Protein AF-A0A376VZA4-F1 (afdb_monomer_lite)

Foldseek 3Di:
DDAQEDECLQHHPPQLDGDFAPRYCHPPQPPHRDPPCRVVRCVVSVVSNVVVSVVSVPPPDPQDPVRVVVVVVVVVVD

Secondary structure (DSSP, 8-state):
--SEE--TTSB-SSTT-B--GGGEE-STTSSSPPTTHHHHHHHHHHHHHHHHHHHTTTS-----HHHHHHHHHHHTT-

Structure (mmCIF, N/CA/C/O backbone):
data_AF-A0A376VZA4-F1
#
_entry.id   AF-A0A376VZA4-F1
#
loop_
_atom_site.group_PDB
_atom_site.id
_atom_site.type_symbol
_atom_site.label_atom_id
_atom_site.label_alt_id
_atom_site.label_comp_id
_atom_site.label_asym_id
_atom_site.label_entity_id
_atom_site.label_seq_id
_atom_site.pdbx_PDB_ins_code
_atom_site.Cartn_x
_atom_site.Cartn_y
_atom_site.Cartn_z
_atom_site.occupancy
_atom_site.B_iso_or_equiv
_atom_site.auth_seq_id
_atom_site.auth_comp_id
_atom_site.auth_asym_id
_atom_site.auth_atom_id
_atom_site.pdbx_PDB_model_num
ATOM 1 N N . MET A 1 1 ? 5.721 -6.880 -10.884 1.00 85.62 1 MET A N 1
ATOM 2 C CA . MET A 1 1 ? 6.206 -7.175 -9.519 1.00 85.62 1 MET A CA 1
ATOM 3 C C . MET A 1 1 ? 5.035 -7.499 -8.607 1.00 85.62 1 MET A C 1
ATOM 5 O O . MET A 1 1 ? 3.980 -6.887 -8.743 1.00 85.62 1 MET A O 1
ATOM 9 N N . GLY A 1 2 ? 5.206 -8.522 -7.764 1.00 92.44 2 GLY A N 1
ATOM 10 C CA . GLY A 1 2 ? 4.154 -9.064 -6.897 1.00 92.44 2 GLY A CA 1
ATOM 11 C C . GLY A 1 2 ? 4.002 -8.315 -5.572 1.00 92.44 2 GLY A C 1
ATOM 12 O O . GLY A 1 2 ? 4.558 -7.237 -5.409 1.00 92.44 2 GLY A O 1
ATOM 13 N N . GLY A 1 3 ? 3.239 -8.907 -4.653 1.00 95.44 3 GLY A N 1
ATOM 14 C CA . GLY A 1 3 ? 2.916 -8.348 -3.340 1.00 95.44 3 GLY A CA 1
ATOM 15 C C . GLY A 1 3 ? 1.420 -8.445 -3.037 1.00 95.44 3 GLY A C 1
ATOM 16 O O . GLY A 1 3 ? 0.637 -8.937 -3.850 1.00 95.44 3 GLY A O 1
ATOM 17 N N . ILE A 1 4 ? 1.025 -7.974 -1.859 1.00 97.88 4 ILE A N 1
ATOM 18 C CA . ILE A 1 4 ? -0.373 -7.818 -1.454 1.00 97.88 4 ILE A CA 1
ATOM 19 C C . ILE A 1 4 ? -1.000 -6.715 -2.307 1.00 97.88 4 ILE A C 1
ATOM 21 O O . ILE A 1 4 ? -0.525 -5.582 -2.291 1.00 97.88 4 ILE A O 1
ATOM 25 N N . GLU A 1 5 ? -2.066 -7.037 -3.036 1.00 97.50 5 GLU A N 1
ATOM 26 C CA . GLU A 1 5 ? -2.811 -6.064 -3.836 1.00 97.50 5 GLU A CA 1
ATOM 27 C C . GLU A 1 5 ? -3.418 -4.980 -2.937 1.00 97.50 5 GLU A C 1
ATOM 29 O O . GLU A 1 5 ? -4.145 -5.278 -1.979 1.00 97.50 5 GLU A O 1
ATOM 34 N N . THR A 1 6 ? -3.137 -3.725 -3.274 1.00 97.00 6 THR A N 1
ATOM 35 C CA . THR A 1 6 ? -3.730 -2.558 -2.623 1.00 97.00 6 THR A CA 1
ATOM 36 C C . THR A 1 6 ? -4.284 -1.588 -3.652 1.00 97.00 6 THR A C 1
ATOM 38 O O . THR A 1 6 ? -3.819 -1.538 -4.790 1.00 97.00 6 THR A O 1
ATOM 41 N N . ASP A 1 7 ? -5.246 -0.773 -3.236 1.00 95.88 7 ASP A N 1
ATOM 42 C CA . ASP A 1 7 ? -5.672 0.386 -4.010 1.00 95.88 7 ASP A CA 1
ATOM 43 C C . ASP A 1 7 ? -4.633 1.530 -3.950 1.00 95.88 7 ASP A C 1
ATOM 45 O O . ASP A 1 7 ? -3.545 1.405 -3.375 1.00 95.88 7 ASP A O 1
ATOM 49 N N . GLN A 1 8 ? -4.978 2.677 -4.543 1.00 94.81 8 GLN A N 1
ATOM 50 C CA . GLN A 1 8 ? -4.134 3.878 -4.546 1.00 94.81 8 GLN A CA 1
ATOM 51 C C . GLN A 1 8 ? -3.950 4.500 -3.150 1.00 94.81 8 GLN A C 1
ATOM 53 O O . GLN A 1 8 ? -3.082 5.352 -2.985 1.00 94.81 8 GLN A O 1
ATOM 58 N N . ASN A 1 9 ? -4.731 4.073 -2.154 1.00 94.69 9 ASN A N 1
ATOM 59 C CA . ASN A 1 9 ? -4.652 4.508 -0.758 1.00 94.69 9 ASN A CA 1
ATOM 60 C C . ASN A 1 9 ? -3.841 3.535 0.114 1.00 94.69 9 ASN A C 1
ATOM 62 O O . ASN A 1 9 ? -3.824 3.674 1.340 1.00 94.69 9 ASN A O 1
ATOM 66 N N . CYS A 1 10 ? -3.178 2.550 -0.502 1.00 96.31 10 CYS A N 1
ATOM 67 C CA . CYS A 1 10 ? -2.473 1.457 0.169 1.00 96.31 10 CYS A CA 1
ATOM 68 C C . CYS A 1 10 ? -3.398 0.526 0.981 1.00 96.31 10 CYS A C 1
ATOM 70 O O . CYS A 1 10 ? -2.905 -0.249 1.810 1.00 96.31 10 CYS A O 1
ATOM 72 N N . GLU A 1 11 ? -4.721 0.587 0.780 1.00 96.50 11 GLU A N 1
ATOM 73 C CA . GLU A 1 11 ? -5.686 -0.280 1.459 1.00 96.50 11 GLU A CA 1
ATOM 74 C C . GLU A 1 11 ? -5.857 -1.579 0.666 1.00 96.50 11 GLU A C 1
ATOM 76 O O . GLU A 1 11 ? -5.997 -1.584 -0.558 1.00 96.50 11 GLU A O 1
ATOM 81 N N . THR A 1 12 ? -5.843 -2.709 1.366 1.00 96.69 12 THR A N 1
ATOM 82 C CA . THR A 1 12 ? -6.166 -4.004 0.761 1.00 96.69 12 THR A CA 1
ATOM 83 C C . THR A 1 12 ? -7.675 -4.127 0.531 1.00 96.69 12 THR A C 1
ATOM 85 O O . THR A 1 12 ? -8.479 -3.312 0.984 1.00 96.69 12 THR A O 1
ATOM 88 N N . ARG A 1 13 ? -8.112 -5.226 -0.092 1.00 95.81 13 ARG A N 1
ATOM 89 C CA . ARG A 1 13 ? -9.548 -5.557 -0.161 1.00 95.81 13 ARG A CA 1
ATOM 90 C C . ARG A 1 13 ? -10.183 -5.780 1.221 1.00 95.81 13 ARG A C 1
ATOM 92 O O . ARG A 1 13 ? -11.400 -5.665 1.354 1.00 95.81 13 ARG A O 1
ATOM 99 N N . ILE A 1 14 ? -9.380 -6.087 2.245 1.00 94.12 14 ILE A N 1
ATOM 100 C CA . ILE A 1 14 ? -9.831 -6.162 3.636 1.00 94.12 14 ILE A CA 1
ATOM 101 C C . ILE A 1 14 ? -9.807 -4.749 4.222 1.00 94.12 14 ILE A C 1
ATOM 103 O O . ILE A 1 14 ? -8.749 -4.143 4.387 1.00 94.12 14 ILE A O 1
ATOM 107 N N . LYS A 1 15 ? -10.987 -4.237 4.577 1.00 89.50 15 LYS A N 1
ATOM 108 C CA . LYS A 1 15 ? -11.129 -2.880 5.108 1.00 89.50 15 LYS A CA 1
ATOM 109 C C . LYS A 1 15 ? -10.360 -2.679 6.409 1.00 89.50 15 LYS A C 1
ATOM 111 O O . LYS A 1 15 ? -10.444 -3.489 7.332 1.00 89.50 15 LYS A O 1
ATOM 116 N N . GLY A 1 16 ? -9.603 -1.587 6.472 1.00 89.31 16 GLY A N 1
ATOM 117 C CA . GLY A 1 16 ? -8.725 -1.251 7.590 1.00 89.31 16 GLY A CA 1
ATOM 118 C C . GLY A 1 16 ? -7.398 -2.024 7.633 1.00 89.31 16 GLY A C 1
ATOM 119 O O . GLY A 1 16 ? -6.612 -1.789 8.561 1.00 89.31 16 GLY A O 1
ATOM 120 N N . LEU A 1 17 ? -7.131 -2.910 6.665 1.00 93.06 17 LEU A N 1
ATOM 121 C CA . LEU A 1 17 ? -5.841 -3.574 6.476 1.00 93.06 17 LEU A CA 1
ATOM 122 C C . LEU A 1 17 ? -5.084 -2.899 5.329 1.00 93.06 17 LEU A C 1
ATOM 124 O O . LEU A 1 17 ? -5.595 -2.797 4.217 1.00 93.06 17 LEU A O 1
ATOM 128 N N . PHE A 1 18 ? -3.851 -2.483 5.609 1.00 95.12 18 PHE A N 1
ATOM 129 C CA . PHE A 1 18 ? -2.983 -1.759 4.682 1.00 95.12 18 PHE A CA 1
ATOM 130 C C . PHE A 1 18 ? -1.687 -2.541 4.457 1.00 95.12 18 PHE A C 1
ATOM 132 O O . PHE A 1 18 ? -1.215 -3.224 5.370 1.00 95.12 18 PHE A O 1
ATOM 139 N N . ALA A 1 19 ? -1.099 -2.410 3.270 1.00 96.44 19 ALA A N 1
ATOM 140 C CA . ALA A 1 19 ? 0.209 -2.973 2.935 1.00 96.44 19 ALA A CA 1
ATOM 141 C C . ALA A 1 19 ? 1.027 -1.950 2.134 1.00 96.44 19 ALA A C 1
ATOM 143 O O . ALA A 1 19 ? 0.484 -1.251 1.282 1.00 96.44 19 ALA A O 1
ATOM 144 N N . VAL A 1 20 ? 2.329 -1.845 2.410 1.00 95.81 20 VAL A N 1
ATOM 145 C CA . VAL A 1 20 ? 3.232 -0.875 1.766 1.00 95.81 20 VAL A CA 1
ATOM 146 C C . VAL A 1 20 ? 4.634 -1.447 1.582 1.00 95.81 20 VAL A C 1
ATOM 148 O O . VAL A 1 20 ? 5.085 -2.264 2.384 1.00 95.81 20 VAL A O 1
ATOM 151 N N . GLY A 1 21 ? 5.355 -0.948 0.578 1.00 93.44 21 GLY A N 1
ATOM 152 C CA . GLY A 1 21 ? 6.732 -1.345 0.293 1.00 93.44 21 G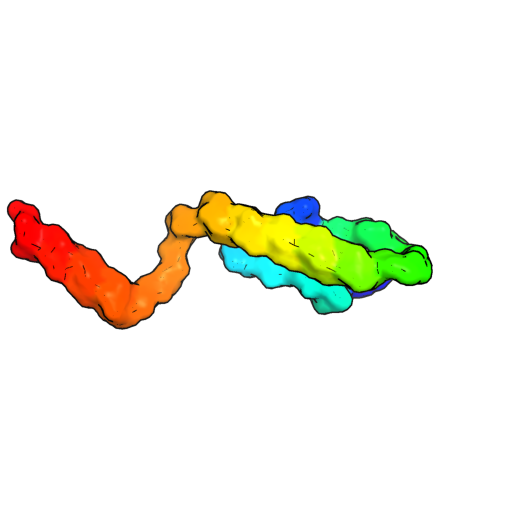LY A CA 1
ATOM 153 C C . GLY A 1 21 ? 6.815 -2.628 -0.528 1.00 93.44 21 GLY A C 1
ATOM 154 O O . GLY A 1 21 ? 5.901 -2.964 -1.266 1.00 93.44 21 GLY A O 1
ATOM 155 N N . GLU A 1 22 ? 7.914 -3.369 -0.390 1.00 93.94 22 GLU A N 1
ATOM 156 C CA . GLU A 1 22 ? 8.174 -4.568 -1.205 1.00 93.94 22 GLU A CA 1
ATOM 157 C C . GLU A 1 22 ? 7.118 -5.673 -1.028 1.00 93.94 22 GLU A C 1
ATOM 159 O O . GLU A 1 22 ? 6.894 -6.476 -1.931 1.00 93.94 22 GLU A O 1
ATOM 164 N N . CYS A 1 23 ? 6.440 -5.716 0.124 1.00 95.06 23 CYS A N 1
ATOM 165 C CA . CYS A 1 23 ? 5.382 -6.690 0.370 1.00 95.06 23 CYS A CA 1
ATOM 166 C C . CYS A 1 23 ? 4.045 -6.322 -0.287 1.00 95.06 23 CYS A C 1
ATOM 168 O O . CYS A 1 23 ? 3.127 -7.142 -0.239 1.00 95.06 23 CYS A O 1
ATOM 170 N N . SER A 1 24 ? 3.905 -5.131 -0.877 1.00 95.94 24 SER A N 1
ATOM 171 C CA . SER A 1 24 ? 2.671 -4.669 -1.510 1.00 95.94 24 SER A CA 1
ATOM 172 C C . SER A 1 24 ? 2.804 -4.535 -3.024 1.00 95.94 24 SER A C 1
ATOM 174 O O . SER A 1 24 ? 3.885 -4.383 -3.585 1.00 95.94 24 SER A O 1
ATOM 176 N N . SER A 1 25 ? 1.660 -4.596 -3.697 1.00 96.12 25 SER A N 1
ATOM 177 C CA . SER A 1 25 ? 1.521 -4.281 -5.110 1.00 96.12 25 SER A CA 1
ATOM 178 C C . SER A 1 25 ? 0.474 -3.183 -5.251 1.00 96.12 25 SER A C 1
ATOM 180 O O . SER A 1 25 ? -0.723 -3.446 -5.344 1.00 96.12 25 SER A O 1
ATOM 182 N N . VAL A 1 26 ? 0.953 -1.935 -5.257 1.00 93.62 26 VAL A N 1
ATOM 183 C CA . VAL A 1 26 ? 0.129 -0.728 -5.476 1.00 93.62 26 VAL A CA 1
ATOM 184 C C . VAL A 1 26 ? -0.102 -0.453 -6.972 1.00 93.62 26 VAL A C 1
ATOM 186 O O . VAL A 1 26 ? -0.715 0.539 -7.355 1.00 93.62 26 VAL A O 1
ATOM 189 N N . GLY A 1 27 ? 0.468 -1.297 -7.841 1.00 91.25 27 GLY A N 1
ATOM 190 C CA . GLY A 1 27 ? 0.453 -1.139 -9.296 1.00 91.25 27 GLY A CA 1
ATOM 191 C C . GLY A 1 27 ? 1.575 -0.269 -9.880 1.00 91.25 27 GLY A C 1
ATOM 192 O O . GLY A 1 27 ? 1.706 -0.226 -11.099 1.00 91.25 27 GLY A O 1
ATOM 193 N N . LEU A 1 28 ? 2.430 0.362 -9.059 1.00 90.81 28 LEU A N 1
ATOM 194 C CA . LEU A 1 28 ? 3.489 1.276 -9.528 1.00 90.81 28 LEU A CA 1
ATOM 195 C C . LEU A 1 28 ? 4.472 0.625 -10.518 1.00 90.81 28 LEU A C 1
ATOM 197 O O . LEU A 1 28 ? 4.847 1.228 -11.518 1.00 90.81 28 LEU A O 1
ATOM 201 N N . HIS A 1 29 ? 4.918 -0.599 -10.225 1.00 90.50 29 HIS A N 1
ATOM 202 C CA . HIS A 1 29 ? 6.022 -1.235 -10.955 1.00 90.50 29 HIS A CA 1
ATOM 203 C C . HIS A 1 29 ? 5.585 -2.057 -12.171 1.00 90.50 29 HIS A C 1
ATOM 205 O O . HIS A 1 29 ? 6.444 -2.578 -12.875 1.00 90.50 29 HIS A O 1
ATOM 211 N N . GLY A 1 30 ? 4.282 -2.241 -12.410 1.00 88.88 30 GLY A N 1
ATOM 212 C CA . GLY A 1 30 ? 3.785 -3.078 -13.510 1.00 88.88 30 GLY A CA 1
ATOM 213 C C . GLY A 1 30 ? 4.504 -4.433 -13.603 1.00 88.88 30 GLY A C 1
ATOM 214 O O . GLY A 1 30 ? 4.688 -5.120 -12.595 1.00 88.88 30 GLY A O 1
ATOM 215 N N . ALA A 1 31 ? 4.954 -4.815 -14.802 1.00 90.75 31 ALA A N 1
ATOM 216 C CA . ALA A 1 31 ? 5.748 -6.030 -15.005 1.00 90.75 31 ALA A CA 1
ATOM 217 C C . ALA A 1 31 ? 7.189 -5.895 -14.473 1.00 90.75 31 ALA A C 1
ATOM 219 O O . ALA A 1 31 ? 7.663 -6.804 -13.793 1.00 90.75 31 ALA A O 1
ATOM 220 N N . ASN A 1 32 ? 7.834 -4.744 -14.696 1.00 87.69 32 ASN A N 1
ATOM 221 C CA . ASN A 1 32 ? 9.235 -4.491 -14.358 1.00 87.69 32 ASN A CA 1
ATOM 222 C C . ASN A 1 32 ? 9.402 -3.232 -13.510 1.00 87.69 32 ASN A C 1
ATOM 224 O O . ASN A 1 32 ? 9.061 -2.126 -13.925 1.00 87.69 32 ASN A O 1
ATOM 228 N N . ARG A 1 33 ? 10.049 -3.396 -12.357 1.00 87.00 33 ARG A N 1
ATOM 229 C CA . ARG A 1 33 ? 10.427 -2.277 -11.501 1.00 87.00 33 ARG A CA 1
ATOM 230 C C . ARG A 1 33 ? 11.522 -1.435 -12.158 1.00 87.00 33 ARG A C 1
ATOM 232 O O . ARG A 1 33 ? 12.596 -1.948 -12.468 1.00 87.00 33 ARG A O 1
ATOM 239 N N . LEU A 1 34 ? 11.272 -0.133 -12.302 1.00 84.75 34 LEU A N 1
ATOM 240 C CA . LEU A 1 34 ? 12.317 0.836 -12.635 1.00 84.75 34 LEU A CA 1
ATOM 241 C C . LEU A 1 34 ? 13.287 0.993 -11.454 1.00 84.75 34 LEU A C 1
ATOM 243 O O . LEU A 1 34 ? 12.877 1.048 -10.290 1.00 84.75 34 LEU A O 1
ATOM 247 N N . GLY A 1 35 ? 14.584 1.045 -11.763 1.00 84.88 35 GLY A N 1
ATOM 248 C CA . GLY A 1 35 ? 15.651 1.206 -10.775 1.00 84.88 35 GLY A CA 1
ATOM 249 C C . GLY A 1 35 ? 15.493 2.467 -9.917 1.00 84.88 35 GLY A C 1
ATOM 250 O O . GLY A 1 35 ? 14.831 3.422 -10.308 1.00 84.88 35 GLY A O 1
ATOM 251 N N . SER A 1 36 ? 16.101 2.454 -8.726 1.00 83.75 36 SER A N 1
ATOM 252 C CA . SER A 1 36 ? 16.129 3.568 -7.756 1.00 83.75 36 SER A CA 1
ATOM 253 C C . SER A 1 36 ? 14.787 4.005 -7.148 1.00 83.75 36 SER A C 1
ATOM 255 O O . SER A 1 36 ? 14.777 4.850 -6.257 1.00 83.75 36 SER A O 1
ATOM 257 N N . ASN A 1 37 ? 13.666 3.377 -7.514 1.00 86.19 37 ASN A N 1
ATOM 258 C CA . ASN A 1 37 ? 12.350 3.782 -7.011 1.00 86.19 37 ASN A CA 1
ATOM 259 C C . ASN A 1 37 ? 11.925 3.140 -5.675 1.00 86.19 37 ASN A C 1
ATOM 261 O O . ASN A 1 37 ? 10.965 3.617 -5.087 1.00 86.19 37 ASN A O 1
ATOM 265 N N . SER A 1 38 ? 12.604 2.107 -5.139 1.00 84.62 38 SER A N 1
ATOM 266 C CA . SER A 1 38 ? 12.101 1.464 -3.889 1.00 84.62 38 SER A CA 1
ATOM 267 C C . SER A 1 38 ? 12.219 2.326 -2.654 1.00 84.62 38 SER A C 1
ATOM 269 O O . SER A 1 38 ? 11.358 2.253 -1.787 1.00 84.62 38 SER A O 1
ATOM 271 N N . LEU A 1 39 ? 13.293 3.104 -2.525 1.00 89.69 39 LEU A N 1
ATOM 272 C CA . LEU A 1 39 ? 13.439 3.924 -1.328 1.00 89.69 39 LEU A CA 1
ATOM 273 C C . LEU A 1 39 ? 12.391 5.042 -1.327 1.00 89.69 39 LEU A C 1
ATOM 275 O O . LEU A 1 39 ? 11.766 5.305 -0.304 1.00 89.69 39 LEU A O 1
ATOM 279 N N . ALA A 1 40 ? 12.146 5.634 -2.499 1.00 91.19 40 ALA A N 1
ATOM 280 C CA . ALA A 1 40 ? 11.076 6.604 -2.696 1.00 91.19 40 ALA A CA 1
ATOM 281 C C . ALA A 1 40 ? 9.694 5.982 -2.436 1.00 91.19 40 ALA A C 1
ATOM 283 O O . ALA A 1 40 ? 8.881 6.581 -1.738 1.00 91.19 40 ALA A O 1
ATOM 284 N N . GLU A 1 41 ? 9.451 4.763 -2.924 1.00 91.44 41 GLU A N 1
ATOM 285 C CA . GLU A 1 41 ? 8.216 4.013 -2.680 1.00 91.44 41 GLU A CA 1
ATOM 286 C C . GLU A 1 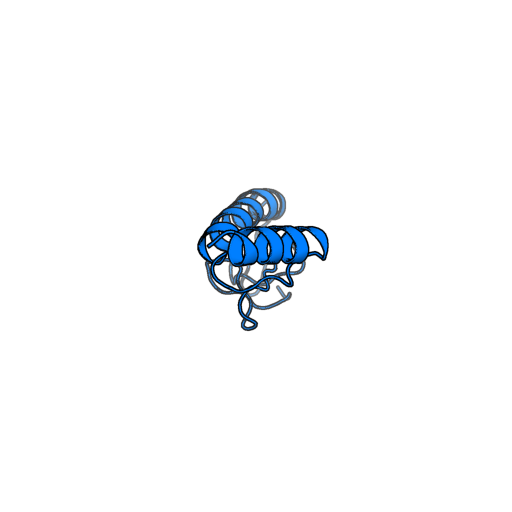41 ? 7.950 3.823 -1.181 1.00 91.44 41 GLU A C 1
ATOM 288 O O . GLU A 1 41 ? 6.860 4.145 -0.709 1.00 91.44 41 GLU A O 1
ATOM 293 N N . LEU A 1 42 ? 8.951 3.380 -0.416 1.00 92.31 42 LEU A N 1
ATOM 294 C CA . LEU A 1 42 ? 8.810 3.185 1.029 1.00 92.31 42 LEU A CA 1
ATOM 295 C C . LEU A 1 42 ? 8.395 4.473 1.749 1.00 92.31 42 LEU A C 1
ATOM 297 O O . LEU A 1 42 ? 7.485 4.448 2.577 1.00 92.31 42 LEU A O 1
ATOM 301 N N . VAL A 1 43 ? 9.038 5.599 1.432 1.00 94.50 43 VAL A N 1
ATOM 302 C CA . VAL A 1 43 ? 8.774 6.871 2.121 1.00 94.50 43 VAL A CA 1
ATOM 303 C C . VAL A 1 43 ? 7.427 7.468 1.700 1.00 94.50 43 VAL A C 1
ATOM 305 O O . VAL A 1 43 ? 6.665 7.922 2.555 1.00 94.50 43 VAL A O 1
ATOM 308 N N . VAL A 1 44 ? 7.106 7.448 0.404 1.00 94.81 44 VAL A N 1
ATOM 309 C CA . VAL A 1 44 ? 5.873 8.048 -0.131 1.00 94.81 44 VAL A CA 1
ATOM 310 C C . VAL A 1 44 ? 4.647 7.226 0.259 1.00 94.81 44 VAL A C 1
ATOM 312 O O . VAL A 1 44 ? 3.731 7.758 0.889 1.00 94.81 44 VAL A O 1
ATOM 315 N N . PHE A 1 45 ? 4.628 5.927 -0.052 1.00 95.44 45 PHE A N 1
ATOM 316 C CA . PHE A 1 45 ? 3.464 5.088 0.245 1.00 95.44 45 PHE A CA 1
ATOM 317 C C . PHE A 1 45 ? 3.345 4.767 1.733 1.00 95.44 45 PHE A C 1
ATOM 319 O O . PHE A 1 45 ? 2.227 4.630 2.226 1.00 95.44 45 PHE A O 1
ATOM 326 N N . GLY A 1 46 ? 4.460 4.718 2.472 1.00 94.75 46 GLY A N 1
ATOM 327 C CA . GLY A 1 46 ? 4.438 4.591 3.930 1.00 94.75 46 GLY A CA 1
ATOM 328 C C . GLY A 1 46 ? 3.741 5.774 4.603 1.00 94.75 46 GLY A C 1
ATOM 329 O O . GLY A 1 46 ? 2.885 5.577 5.469 1.00 94.75 46 GLY A O 1
ATOM 330 N N . ARG A 1 47 ? 4.041 7.004 4.163 1.00 95.69 47 ARG A N 1
ATOM 331 C CA . ARG A 1 47 ? 3.333 8.203 4.630 1.00 95.69 47 ARG A CA 1
ATOM 332 C C . ARG A 1 47 ? 1.855 8.172 4.239 1.00 95.69 47 ARG A C 1
ATOM 334 O O . ARG A 1 47 ? 1.009 8.373 5.108 1.00 95.69 47 ARG A O 1
ATOM 341 N N . LEU A 1 48 ? 1.557 7.880 2.972 1.00 95.12 48 LEU A N 1
ATOM 342 C CA . LEU A 1 48 ? 0.185 7.820 2.465 1.00 95.12 48 LEU A CA 1
ATOM 343 C C . LEU A 1 48 ? -0.667 6.820 3.258 1.00 95.12 48 LEU A C 1
ATOM 345 O O . LEU A 1 48 ? -1.739 7.176 3.735 1.00 95.12 48 LEU A O 1
ATOM 349 N N . ALA A 1 49 ? -0.168 5.604 3.493 1.00 93.88 49 ALA A N 1
ATOM 350 C CA . ALA A 1 49 ? -0.877 4.603 4.290 1.00 93.88 49 ALA A CA 1
ATOM 351 C C . ALA A 1 49 ? -1.119 5.061 5.737 1.00 93.88 49 ALA A C 1
ATOM 353 O O . ALA A 1 49 ? -2.166 4.766 6.316 1.00 93.88 49 ALA A O 1
ATOM 354 N N . GLY A 1 50 ? -0.173 5.800 6.328 1.00 91.19 50 GLY A N 1
ATOM 355 C CA . GLY A 1 50 ? -0.334 6.397 7.655 1.00 91.19 50 GLY A CA 1
ATOM 356 C C . GLY A 1 50 ? -1.459 7.435 7.708 1.00 91.19 50 GLY A C 1
ATOM 357 O O . GLY A 1 50 ? -2.286 7.391 8.621 1.00 91.19 50 GLY A O 1
ATOM 358 N N . GLU A 1 51 ? -1.520 8.325 6.717 1.00 92.56 51 GLU A N 1
ATOM 359 C CA . GLU A 1 51 ? -2.571 9.346 6.584 1.00 92.56 51 GLU A CA 1
ATOM 360 C C . GLU A 1 51 ? -3.947 8.703 6.315 1.00 92.56 51 GLU A C 1
ATOM 362 O O . GLU A 1 51 ? -4.939 9.056 6.957 1.00 92.56 51 GLU A O 1
ATOM 367 N N . GLN A 1 52 ? -4.008 7.680 5.456 1.00 90.88 52 GLN A N 1
ATOM 368 C CA . GLN A 1 52 ? -5.250 6.961 5.146 1.00 90.88 52 GLN A CA 1
ATOM 369 C C . GLN A 1 52 ? -5.751 6.108 6.316 1.00 90.88 52 GLN A C 1
ATOM 371 O O . GLN A 1 52 ? -6.948 6.031 6.585 1.00 90.88 52 GLN A O 1
ATOM 376 N N . ARG A 1 53 ? -4.858 5.513 7.110 1.00 82.00 53 ARG A N 1
ATOM 377 C CA . ARG A 1 53 ? -5.285 4.810 8.327 1.00 82.00 53 ARG A CA 1
ATOM 378 C C . ARG A 1 53 ? -5.942 5.750 9.343 1.00 82.00 53 ARG A C 1
ATOM 380 O O . ARG A 1 53 ? -6.845 5.316 10.061 1.00 82.00 53 ARG A O 1
ATOM 387 N N . GLN A 1 54 ? -5.506 7.009 9.418 1.00 72.75 54 GLN A N 1
ATOM 388 C 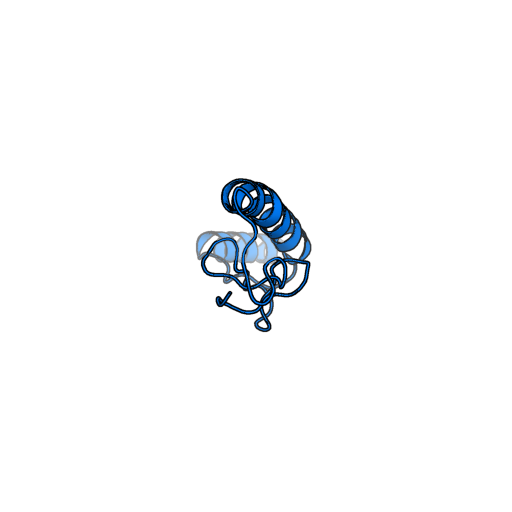CA . GLN A 1 54 ? -6.127 8.016 10.286 1.00 72.75 54 GLN A CA 1
ATOM 389 C C . GLN A 1 54 ? -7.505 8.452 9.769 1.00 72.75 54 GLN A C 1
ATOM 391 O O . GLN A 1 54 ? -8.412 8.644 10.576 1.00 72.75 54 GLN A O 1
ATOM 396 N N . SER A 1 55 ? -7.708 8.544 8.450 1.00 69.00 55 SER A N 1
ATOM 397 C CA . SER A 1 55 ? -9.026 8.862 7.878 1.00 69.00 55 SER A CA 1
ATOM 398 C C . SER A 1 55 ? -10.042 7.722 8.071 1.00 69.00 55 SER A C 1
ATOM 400 O O . SER A 1 55 ? -11.218 7.976 8.329 1.00 69.00 55 SER A O 1
ATOM 402 N N . VAL A 1 56 ? -9.585 6.463 8.052 1.00 60.56 56 VAL A N 1
ATOM 403 C CA . VAL A 1 56 ? -10.414 5.250 8.239 1.00 60.56 56 VAL A CA 1
ATOM 404 C C . VAL A 1 56 ? -10.709 4.934 9.721 1.00 60.56 56 VAL A C 1
ATOM 406 O O . VAL A 1 56 ? -11.448 3.997 10.033 1.00 60.56 56 VAL A O 1
ATOM 409 N N . GLN A 1 57 ? -10.207 5.731 10.674 1.00 54.19 57 GLN A N 1
ATOM 410 C CA . GLN A 1 57 ? -10.291 5.490 12.127 1.00 54.19 57 GLN A CA 1
ATOM 411 C C . GLN A 1 57 ? -11.722 5.500 12.730 1.00 54.19 57 GLN A C 1
ATOM 413 O O . GLN A 1 57 ? -11.879 5.463 13.950 1.00 54.19 57 GLN A O 1
ATOM 418 N N . GLN A 1 58 ? -12.774 5.488 11.905 1.00 53.47 58 GLN A N 1
ATOM 419 C CA . GLN A 1 58 ? -14.154 5.219 12.324 1.00 53.47 58 GLN A CA 1
ATOM 420 C C . GLN A 1 58 ? -14.502 3.724 12.447 1.00 53.47 58 GLN A C 1
ATOM 422 O O . GLN A 1 58 ? -15.543 3.396 13.018 1.00 53.47 58 GLN A O 1
ATOM 427 N N . LEU A 1 59 ? -13.658 2.797 11.980 1.00 51.81 59 LEU A N 1
ATOM 428 C CA . LEU A 1 59 ? -13.873 1.371 12.249 1.00 51.81 59 LEU A CA 1
ATOM 429 C C . LEU A 1 59 ? -13.465 1.036 13.695 1.00 51.81 59 LEU A C 1
ATOM 431 O O . LEU A 1 59 ? -12.419 1.505 14.153 1.00 51.81 59 LEU A O 1
ATOM 435 N N . PRO A 1 60 ? -14.249 0.226 14.435 1.00 50.53 60 PRO A N 1
ATOM 436 C CA . PRO A 1 60 ? -13.930 -0.140 15.807 1.00 50.53 60 PRO A CA 1
ATOM 437 C C . PRO A 1 60 ? -12.693 -1.043 15.808 1.00 50.53 60 PRO A C 1
ATOM 439 O O . PRO A 1 60 ? -12.787 -2.267 15.773 1.00 50.53 60 PRO A O 1
ATOM 442 N N . VAL A 1 61 ? -11.506 -0.438 15.854 1.00 59.59 61 VAL A N 1
ATOM 443 C CA . VAL A 1 61 ? -10.286 -1.145 16.239 1.00 59.59 61 VAL A CA 1
ATOM 444 C C . VAL A 1 61 ? -10.576 -1.734 17.610 1.00 59.59 61 VAL A C 1
ATOM 446 O O . VAL A 1 61 ? -11.000 -0.983 18.491 1.00 59.59 61 VAL A O 1
ATOM 449 N N . MET A 1 62 ? -10.404 -3.054 17.769 1.00 56.59 62 MET A N 1
ATOM 450 C CA . MET A 1 62 ? -10.572 -3.764 19.040 1.00 56.59 62 MET A CA 1
ATOM 451 C C . MET A 1 62 ? -10.048 -2.895 20.179 1.00 56.59 62 MET A C 1
ATOM 453 O O . MET A 1 62 ? -8.839 -2.719 20.345 1.00 56.59 62 MET A O 1
ATOM 457 N N . ALA A 1 63 ? -10.979 -2.288 20.915 1.00 61.81 63 ALA A N 1
ATOM 458 C CA . ALA A 1 63 ? -10.632 -1.345 21.949 1.00 61.81 63 ALA A CA 1
ATOM 459 C C . ALA A 1 63 ? -9.799 -2.108 22.974 1.00 61.81 63 ALA A C 1
ATOM 461 O O . ALA A 1 63 ? -10.221 -3.136 23.511 1.00 61.81 63 ALA A O 1
ATOM 462 N N . THR A 1 64 ? -8.589 -1.623 23.236 1.00 70.19 64 THR A N 1
ATOM 463 C CA . THR A 1 64 ? -7.763 -2.201 24.297 1.00 70.19 64 THR A CA 1
ATOM 464 C C . THR A 1 64 ? -8.560 -2.183 25.604 1.00 70.19 64 THR A C 1
ATOM 466 O O . THR A 1 64 ? -9.371 -1.282 25.830 1.00 70.19 64 THR A O 1
ATOM 469 N N . LYS A 1 65 ? -8.327 -3.147 26.510 1.00 67.38 65 LYS A N 1
ATOM 470 C CA . LYS A 1 65 ? -9.039 -3.231 27.809 1.00 67.38 65 LYS A CA 1
ATOM 471 C C . LYS A 1 65 ? -9.104 -1.878 28.542 1.00 67.38 65 LYS A C 1
ATOM 473 O O . LYS A 1 65 ? -10.089 -1.563 29.204 1.00 67.38 65 LYS A O 1
ATOM 478 N N . ARG A 1 66 ? -8.072 -1.043 28.375 1.00 69.69 66 ARG A N 1
ATOM 479 C CA . ARG A 1 66 ? -7.972 0.314 28.930 1.00 69.69 66 ARG A CA 1
ATOM 480 C C . ARG A 1 66 ? -8.956 1.309 28.296 1.00 69.69 66 ARG A C 1
ATOM 482 O O . ARG A 1 66 ? -9.518 2.137 29.008 1.00 69.69 66 ARG A O 1
ATOM 489 N N . GLN A 1 67 ? -9.178 1.221 26.987 1.00 73.00 67 GLN A N 1
ATOM 490 C CA . GLN A 1 67 ? -10.145 2.039 26.249 1.00 73.00 67 GLN A CA 1
ATOM 491 C C . GLN A 1 67 ? -11.587 1.620 26.564 1.00 73.00 67 GLN A C 1
ATOM 493 O O . GLN A 1 67 ? -12.419 2.490 26.810 1.00 73.00 67 GLN A O 1
ATOM 498 N N . LEU A 1 68 ? -11.862 0.312 26.668 1.00 72.19 68 LEU A N 1
ATOM 499 C CA . LEU A 1 68 ? -13.170 -0.200 27.104 1.00 72.19 68 LEU A CA 1
ATOM 500 C C . LEU A 1 68 ? -13.513 0.261 28.525 1.00 72.19 68 LEU A C 1
ATOM 502 O O . LEU A 1 68 ? -14.601 0.783 28.751 1.00 72.19 68 LEU A O 1
ATOM 506 N N . LYS A 1 69 ? -12.560 0.166 29.467 1.0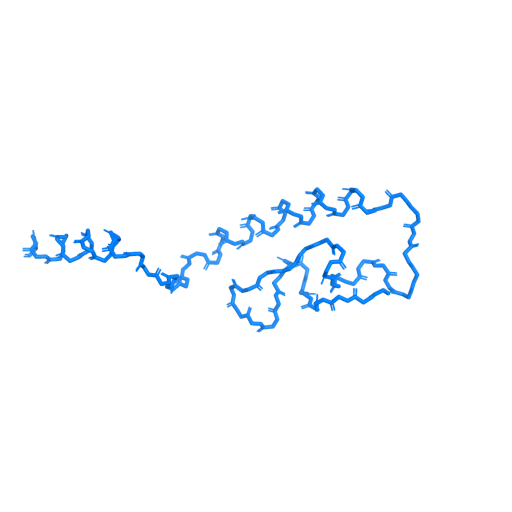0 75.31 69 LYS A N 1
ATOM 507 C CA . LYS A 1 69 ? -12.767 0.620 30.852 1.00 75.31 69 LYS A CA 1
ATOM 508 C C . LYS A 1 69 ? -13.066 2.119 30.934 1.00 75.31 69 LYS A C 1
ATOM 510 O O . LYS A 1 69 ? -13.946 2.513 31.687 1.00 75.31 69 LYS A O 1
ATOM 515 N N . ARG A 1 70 ? -12.368 2.951 30.147 1.00 75.31 70 ARG A N 1
ATOM 516 C CA . ARG A 1 70 ? -12.623 4.403 30.078 1.00 75.31 70 ARG A CA 1
ATOM 517 C C . ARG A 1 70 ? -13.992 4.727 29.484 1.00 75.31 70 ARG A C 1
ATOM 519 O O . ARG A 1 70 ? -14.670 5.609 29.994 1.00 75.31 70 ARG A O 1
ATOM 526 N N . ARG A 1 71 ? -14.404 3.999 28.446 1.00 73.69 71 ARG A N 1
ATOM 527 C CA . ARG A 1 71 ? -15.707 4.185 27.799 1.00 73.69 71 ARG A CA 1
ATOM 528 C C . ARG A 1 71 ? -16.861 3.752 28.712 1.00 73.69 71 ARG A C 1
ATOM 530 O O . ARG A 1 71 ? -17.841 4.476 28.803 1.00 73.69 71 ARG A O 1
ATOM 537 N N . GLN A 1 72 ? -16.707 2.651 29.454 1.00 77.38 72 GLN A N 1
ATOM 538 C CA . GLN A 1 72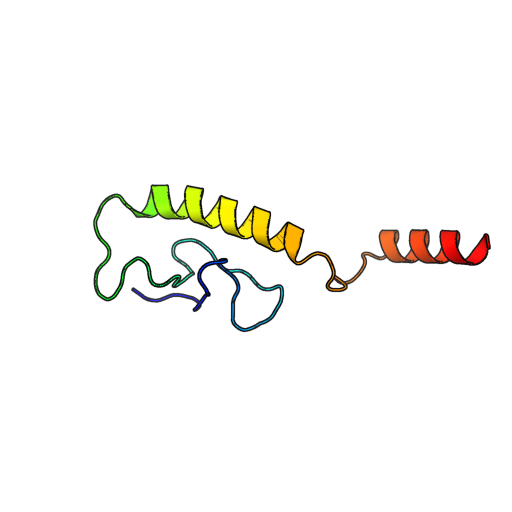 ? -17.678 2.223 30.471 1.00 77.38 72 GLN A CA 1
ATOM 539 C C . GLN A 1 72 ? -17.795 3.236 31.619 1.00 77.38 72 GLN A C 1
ATOM 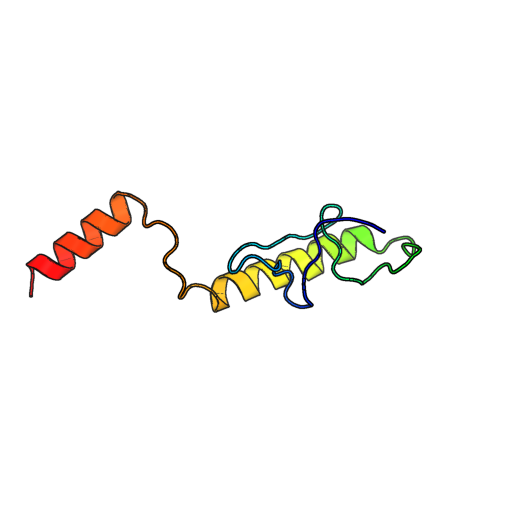541 O O . GLN A 1 72 ? -18.899 3.557 32.040 1.00 77.38 72 GLN A O 1
ATOM 546 N N . LEU A 1 73 ? -16.668 3.770 32.105 1.00 79.19 73 LEU A N 1
ATOM 547 C CA . LEU A 1 73 ? -16.667 4.801 33.152 1.00 79.19 73 LEU A CA 1
ATOM 548 C C . LEU A 1 73 ? -17.353 6.095 32.698 1.00 79.19 73 LEU A C 1
ATOM 550 O O . LEU A 1 73 ? -18.042 6.720 33.492 1.00 79.19 73 LEU A O 1
ATOM 554 N N . ALA A 1 74 ? -17.178 6.482 31.433 1.00 74.62 74 ALA A N 1
ATOM 555 C CA . ALA A 1 74 ? -17.849 7.648 30.866 1.00 74.62 74 ALA A CA 1
ATOM 556 C C . ALA A 1 74 ? -19.364 7.436 30.700 1.00 74.62 74 ALA A C 1
ATOM 558 O O . ALA A 1 74 ? -20.123 8.374 30.904 1.00 74.62 74 ALA A O 1
ATOM 559 N N . LEU A 1 75 ? -19.804 6.217 30.366 1.00 75.75 75 LEU A N 1
ATOM 560 C CA . LEU A 1 75 ? -21.225 5.874 30.225 1.00 75.75 75 LEU A CA 1
ATOM 561 C C . LEU A 1 75 ? -21.960 5.764 31.566 1.00 75.75 75 LEU A C 1
ATOM 563 O O . LEU A 1 75 ? -23.149 6.033 31.613 1.00 75.75 75 LEU A O 1
ATOM 567 N N . ASN A 1 76 ? -21.272 5.384 32.643 1.00 76.12 76 ASN A N 1
ATOM 568 C CA . ASN A 1 76 ? -21.878 5.249 33.973 1.00 76.12 76 ASN A CA 1
ATOM 569 C C . ASN A 1 76 ? -22.023 6.589 34.726 1.00 76.12 76 ASN A C 1
ATOM 571 O O . ASN A 1 76 ? -22.571 6.605 35.823 1.00 76.12 76 ASN A O 1
ATOM 575 N N . ASN A 1 77 ? -21.487 7.682 34.173 1.00 65.00 77 ASN A N 1
ATOM 576 C CA . ASN A 1 77 ? -21.525 9.028 34.756 1.00 65.00 77 ASN A CA 1
ATOM 577 C C . ASN A 1 77 ? -22.503 9.970 34.016 1.00 65.00 77 ASN A C 1
ATOM 579 O O . ASN A 1 77 ? -22.400 11.189 34.163 1.00 65.00 77 ASN A O 1
ATOM 583 N N . VAL A 1 78 ? -23.415 9.409 33.216 1.00 59.69 78 VAL A N 1
ATOM 584 C CA . VAL A 1 78 ? -24.577 10.075 32.599 1.00 59.69 78 VAL A CA 1
ATOM 585 C C . VAL A 1 78 ? -25.826 9.366 33.101 1.00 59.69 78 VAL A C 1
ATOM 587 O O . VAL A 1 78 ? -26.804 10.075 33.414 1.00 59.69 78 VAL A O 1
#

Organism: Escherichia coli (NCBI:txid562)

Radius of gyration: 17.52 Å; chains: 1; bounding box: 41×19×50 Å

pLDDT: mean 84.22, std 13.24, range [50.53, 97.88]

InterPro domains:
  IPR003953 FAD-dependent oxidoreductase 2, FAD-binding domain [PF00890] (1-39)
  IPR005288 L-aspartate oxidase [PTHR42716] (1-58)
  IPR036188 FAD/NAD(P)-binding domain superfamily [G3DSA:3.50.50.60] (1-64)
  IPR036188 FAD/NAD(P)-binding domain superfamily [SSF51905] (1-52)

Sequence (78 aa):
MGGIETDQNCETRIKGLFAVGECSSVGLHGANRLGSNSLAELVVFGRLAGEQRQSVQQLPVMATKRQLKRRQLALNNV